Protein AF-A0A133URT4-F1 (afdb_monomer_lite)

InterPro domains:
  IPR041049 Domain of unknown function DUF5615 [PF18480] (5-62)

Radius of gyration: 14.15 Å; chains: 1; bounding box: 37×34×32 Å

Secondary structure (DSSP, 8-state):
---SEEEE-TTS-HHHHHHHHHTT-EEEEGGGTS-TT--HHHHHHHHHHTT--EEES-SSS-GGGGGGEEE---SSHHHHHHHHHHHHHHTT---HHHHHHHHHHHS--

Foldseek 3Di:
DQDLEAEEEPQQDVLLQVVCVVQAGHYDYCVNPDPNPDDLVVVLVV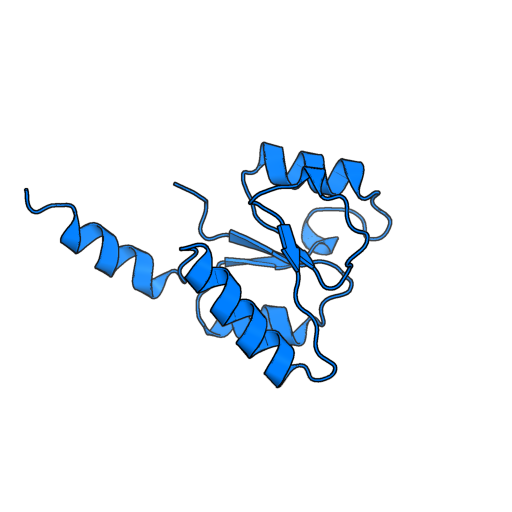CVVNVHAYEDCDPVRDCSSPLSYHHADDDDSVNRNVSSVVSCVVSVNDGPVCVVVVVVVVPPD

Sequence (109 aa):
MMSGRILVDINVPREVCERLEEVGYDVIYLTEVLPGDIEDEEILKWMEDNQTPILTRDKDFPENGGDLKITISSESCVKLTRRALRKLLDKQIFPNPLRGSWNAKKGKV

Structure (mmCIF, N/CA/C/O backbone):
data_AF-A0A133URT4-F1
#
_entry.id   AF-A0A133URT4-F1
#
loop_
_atom_site.group_PDB
_atom_site.id
_atom_site.type_symbol
_atom_site.label_atom_id
_atom_site.label_alt_id
_atom_site.label_comp_id
_atom_site.label_asym_id
_atom_site.label_entity_id
_atom_site.label_seq_id
_atom_site.pdbx_PDB_ins_code
_atom_site.Cartn_x
_atom_site.Cartn_y
_atom_site.Cartn_z
_atom_site.occupancy
_atom_site.B_iso_or_equiv
_atom_site.auth_seq_id
_atom_site.auth_comp_id
_atom_site.auth_asym_id
_atom_site.auth_atom_id
_atom_site.pdbx_PDB_model_num
ATOM 1 N N . MET A 1 1 ? -11.786 14.538 1.646 1.00 43.06 1 MET A N 1
ATOM 2 C CA . MET A 1 1 ? -11.601 13.368 2.537 1.00 43.06 1 MET A CA 1
ATOM 3 C C . MET A 1 1 ? -10.870 12.319 1.726 1.00 43.06 1 MET A C 1
ATOM 5 O O . MET A 1 1 ? -11.394 11.974 0.675 1.00 43.06 1 MET A O 1
ATOM 9 N N . MET A 1 2 ? -9.694 11.863 2.169 1.00 48.53 2 MET A N 1
ATOM 10 C CA . MET A 1 2 ? -8.971 10.770 1.503 1.00 48.53 2 MET A CA 1
ATOM 11 C C . MET A 1 2 ? -9.890 9.546 1.387 1.00 48.53 2 MET A C 1
ATOM 13 O O . MET A 1 2 ? -10.632 9.220 2.328 1.00 48.53 2 MET A O 1
ATOM 17 N N . SER A 1 3 ? -9.925 8.939 0.201 1.00 52.72 3 SER A N 1
ATOM 18 C CA . SER A 1 3 ? -10.644 7.691 -0.042 1.00 52.72 3 SER A CA 1
ATOM 19 C C . SER A 1 3 ? -10.138 6.650 0.966 1.00 52.72 3 SER A C 1
ATOM 21 O O . SER A 1 3 ? -8.972 6.651 1.346 1.00 52.72 3 SER A O 1
ATOM 23 N N . GLY A 1 4 ? -11.012 5.785 1.487 1.00 63.03 4 GLY A N 1
ATOM 24 C CA . GLY A 1 4 ? -10.598 4.718 2.420 1.00 63.03 4 GLY A CA 1
ATOM 25 C C . GLY A 1 4 ? -9.801 3.597 1.741 1.00 63.03 4 GLY A C 1
ATOM 26 O O . GLY A 1 4 ? -9.729 2.501 2.290 1.00 63.03 4 GLY A O 1
ATOM 27 N N . ARG A 1 5 ? -9.296 3.872 0.534 1.00 84.44 5 ARG A N 1
ATOM 28 C CA . ARG A 1 5 ? -8.739 2.939 -0.429 1.00 84.44 5 ARG A CA 1
ATOM 29 C C . ARG A 1 5 ? -7.224 3.041 -0.397 1.00 84.44 5 ARG A C 1
ATOM 31 O O . ARG A 1 5 ? -6.698 4.145 -0.306 1.00 84.44 5 ARG A O 1
ATOM 38 N N . ILE A 1 6 ? -6.537 1.909 -0.414 1.00 89.56 6 ILE A N 1
ATOM 39 C CA . ILE A 1 6 ? -5.081 1.826 -0.286 1.00 89.56 6 ILE A CA 1
ATOM 40 C C . ILE A 1 6 ? -4.558 0.979 -1.434 1.00 89.56 6 ILE A C 1
ATOM 42 O O . ILE A 1 6 ? -4.995 -0.155 -1.618 1.00 89.56 6 ILE A O 1
ATOM 46 N N . LEU A 1 7 ? -3.607 1.524 -2.179 1.00 91.62 7 LEU A N 1
ATOM 47 C CA . LEU A 1 7 ? -2.849 0.782 -3.172 1.00 91.62 7 LEU A CA 1
ATOM 48 C C . LEU A 1 7 ? -1.757 -0.020 -2.462 1.00 91.62 7 LEU A C 1
ATOM 50 O O . LEU A 1 7 ? -1.101 0.495 -1.560 1.00 91.62 7 LEU A O 1
ATOM 54 N N . VAL A 1 8 ? -1.542 -1.272 -2.838 1.00 91.62 8 VAL A N 1
ATOM 55 C CA . VAL A 1 8 ? -0.507 -2.117 -2.242 1.00 91.62 8 VAL A CA 1
ATOM 56 C C . VAL A 1 8 ? 0.485 -2.540 -3.307 1.00 91.62 8 VAL A C 1
ATOM 58 O O . VAL A 1 8 ? 0.115 -3.139 -4.311 1.00 91.62 8 VAL A O 1
ATOM 61 N N . ASP A 1 9 ? 1.748 -2.214 -3.062 1.00 90.25 9 ASP A N 1
ATOM 62 C CA . ASP A 1 9 ? 2.872 -2.481 -3.952 1.00 90.25 9 ASP A CA 1
ATOM 63 C C . ASP A 1 9 ? 3.142 -3.986 -4.137 1.00 90.25 9 ASP A C 1
ATOM 65 O O . ASP A 1 9 ? 2.910 -4.794 -3.232 1.00 90.25 9 ASP A O 1
ATOM 69 N N . ILE A 1 10 ? 3.729 -4.354 -5.278 1.00 88.94 10 ILE A N 1
ATOM 70 C CA . ILE A 1 10 ? 4.086 -5.737 -5.627 1.00 88.94 10 ILE A CA 1
ATOM 71 C C . ILE A 1 10 ? 5.047 -6.373 -4.620 1.00 88.94 10 ILE A C 1
ATOM 73 O O . ILE A 1 10 ? 5.003 -7.578 -4.373 1.00 88.94 10 ILE A O 1
ATOM 77 N N . ASN A 1 11 ? 5.885 -5.563 -3.972 1.00 87.56 11 ASN A N 1
ATOM 78 C CA . ASN A 1 11 ? 6.850 -6.045 -2.987 1.00 87.56 11 ASN A CA 1
ATOM 79 C C . ASN A 1 11 ? 6.203 -6.419 -1.644 1.00 87.56 11 ASN A C 1
ATOM 81 O O . ASN A 1 11 ? 6.844 -7.040 -0.780 1.00 87.56 11 ASN A O 1
ATOM 85 N N . VAL A 1 12 ? 4.940 -6.038 -1.433 1.00 88.25 12 VAL A N 1
ATOM 86 C CA . VAL A 1 12 ? 4.151 -6.421 -0.264 1.00 88.25 12 VAL A CA 1
ATOM 87 C C . VAL A 1 12 ? 3.472 -7.772 -0.536 1.00 88.25 12 VAL A C 1
ATOM 89 O O . VAL A 1 12 ? 2.790 -7.928 -1.548 1.00 88.25 12 VAL A O 1
ATOM 92 N N . PRO A 1 13 ? 3.615 -8.767 0.364 1.00 90.88 13 PRO A N 1
ATOM 93 C CA . PRO A 1 13 ? 2.960 -10.061 0.194 1.00 90.88 13 PRO A CA 1
ATOM 94 C C . PRO A 1 13 ? 1.434 -9.942 0.124 1.00 90.88 13 PRO A C 1
ATOM 96 O O . PRO A 1 13 ? 0.832 -9.231 0.932 1.00 90.88 13 PRO A O 1
ATOM 99 N N . ARG A 1 14 ? 0.802 -10.718 -0.764 1.00 88.38 14 ARG A N 1
ATOM 100 C CA . ARG A 1 14 ? -0.660 -10.716 -0.956 1.00 88.38 14 ARG A CA 1
ATOM 101 C C . ARG A 1 14 ? -1.448 -11.036 0.321 1.00 88.38 14 ARG A C 1
ATOM 103 O O . ARG A 1 14 ? -2.456 -10.396 0.583 1.00 88.38 14 ARG A O 1
ATOM 110 N N . GLU A 1 15 ? -0.907 -11.897 1.186 1.00 89.56 15 GLU A N 1
ATOM 111 C CA . GLU A 1 15 ? -1.460 -12.208 2.519 1.00 89.56 15 GLU A CA 1
ATOM 112 C C . GLU A 1 15 ? -1.643 -10.952 3.399 1.00 89.56 15 GLU A C 1
ATOM 114 O O . GLU A 1 15 ? -2.525 -10.890 4.255 1.00 89.56 15 GLU A O 1
ATOM 119 N N . VAL A 1 16 ? -0.803 -9.922 3.223 1.00 87.69 16 VAL A N 1
ATOM 120 C CA . VAL A 1 16 ? -0.969 -8.648 3.938 1.00 87.69 16 VAL A CA 1
ATOM 121 C C . VAL A 1 16 ? -2.188 -7.893 3.408 1.00 87.69 16 VAL A C 1
ATOM 123 O O . VAL A 1 16 ? -2.898 -7.305 4.218 1.00 87.69 16 VAL A O 1
ATOM 126 N N . CYS A 1 17 ? -2.445 -7.935 2.096 1.00 88.56 17 CYS A N 1
ATOM 127 C CA . CYS A 1 17 ? -3.624 -7.326 1.471 1.00 88.56 17 CYS A CA 1
ATOM 128 C C . CYS A 1 17 ? -4.901 -7.996 1.974 1.00 88.56 17 CYS A C 1
ATOM 130 O O . CYS A 1 17 ? -5.758 -7.316 2.528 1.00 88.56 17 CYS A O 1
ATOM 132 N N . GLU A 1 18 ? -4.957 -9.327 1.897 1.00 88.31 18 GLU A N 1
ATOM 133 C CA . GLU A 1 18 ? -6.101 -10.138 2.338 1.00 88.31 18 GLU A CA 1
ATOM 134 C C . GLU A 1 18 ? -6.464 -9.832 3.798 1.00 88.31 18 GLU A C 1
ATOM 136 O O . GLU A 1 18 ? -7.613 -9.559 4.130 1.00 88.31 18 GLU A O 1
ATOM 141 N N . ARG A 1 19 ? -5.463 -9.750 4.683 1.00 87.56 19 ARG A N 1
ATOM 142 C CA . ARG A 1 19 ? -5.687 -9.379 6.089 1.00 87.56 19 ARG A CA 1
ATOM 143 C C . ARG A 1 19 ? -6.166 -7.944 6.285 1.00 87.56 19 ARG A C 1
ATOM 145 O O . ARG A 1 19 ? -6.862 -7.666 7.258 1.00 87.56 19 ARG A O 1
ATOM 152 N N . LEU A 1 20 ? -5.741 -7.002 5.445 1.00 86.00 20 LEU A N 1
ATOM 153 C CA . LEU A 1 20 ? -6.224 -5.621 5.523 1.00 86.00 20 LEU A CA 1
ATOM 154 C C . LEU A 1 20 ? -7.688 -5.539 5.070 1.00 86.00 20 LEU A C 1
ATOM 156 O O . LEU A 1 20 ? -8.483 -4.860 5.726 1.00 86.00 20 LEU A O 1
ATOM 160 N N . GLU A 1 21 ? -8.052 -6.277 4.023 1.00 87.31 21 GLU A N 1
ATOM 161 C CA . GLU A 1 21 ? -9.433 -6.421 3.551 1.00 87.31 21 GLU A CA 1
ATOM 162 C C . GLU A 1 21 ? -10.333 -7.076 4.605 1.00 87.31 21 GLU A C 1
ATOM 164 O O . GLU A 1 21 ? -11.404 -6.550 4.900 1.00 87.31 21 GLU A O 1
ATOM 169 N N . GLU A 1 22 ? -9.878 -8.155 5.256 1.00 85.94 22 GLU A N 1
ATOM 170 C CA . GLU A 1 22 ? -10.588 -8.812 6.369 1.00 85.94 22 GLU A CA 1
ATOM 171 C C . GLU A 1 22 ? -10.900 -7.842 7.522 1.00 85.94 22 GLU A C 1
ATOM 173 O O . GLU A 1 22 ? -11.937 -7.942 8.179 1.00 85.94 22 GLU A O 1
ATOM 178 N N . VAL A 1 23 ? -10.010 -6.875 7.766 1.00 81.75 23 VAL A N 1
ATOM 179 C CA . VAL A 1 23 ? -10.175 -5.832 8.795 1.00 81.75 23 VAL A CA 1
ATOM 180 C C . VAL A 1 23 ? -11.058 -4.669 8.301 1.00 81.75 23 VAL A C 1
ATOM 182 O O . VAL A 1 23 ? -11.434 -3.786 9.077 1.00 81.75 23 VAL A O 1
ATOM 185 N N . GLY A 1 24 ? -11.456 -4.682 7.029 1.00 81.25 24 GLY A N 1
ATOM 186 C CA . GLY A 1 24 ? -12.400 -3.745 6.429 1.00 81.25 24 GLY A CA 1
ATOM 187 C C . GLY A 1 24 ? -11.752 -2.545 5.742 1.00 81.25 24 GLY A C 1
ATOM 188 O O . GLY A 1 24 ? -12.428 -1.529 5.563 1.00 81.25 24 GLY A O 1
ATOM 189 N N . TYR A 1 25 ? -10.465 -2.610 5.396 1.00 83.50 25 TYR A N 1
ATOM 190 C CA . TYR A 1 25 ? -9.862 -1.636 4.485 1.00 83.50 25 TYR A CA 1
ATOM 191 C C . TYR A 1 25 ? -10.275 -1.925 3.039 1.00 83.50 25 TYR A C 1
ATOM 193 O O . TYR A 1 25 ? -10.474 -3.074 2.664 1.00 83.50 25 TYR A O 1
ATOM 201 N N . ASP A 1 26 ? -10.404 -0.873 2.232 1.00 88.12 26 ASP A N 1
ATOM 202 C CA . ASP A 1 26 ? -10.548 -1.005 0.782 1.00 88.12 26 ASP A CA 1
ATOM 203 C C . ASP A 1 26 ? -9.127 -1.061 0.206 1.00 88.12 26 ASP A C 1
ATOM 205 O O . ASP A 1 26 ? -8.347 -0.123 0.377 1.00 88.12 26 ASP A O 1
ATOM 209 N N . VAL A 1 27 ? -8.740 -2.199 -0.359 1.00 91.06 27 VAL A N 1
ATOM 210 C CA . VAL A 1 27 ? -7.365 -2.472 -0.783 1.00 91.06 27 VAL A CA 1
ATOM 211 C C . VAL A 1 27 ? -7.371 -2.780 -2.272 1.00 91.06 27 VAL A C 1
ATOM 213 O O . VAL A 1 27 ? -8.267 -3.454 -2.765 1.00 91.06 27 VAL A O 1
ATOM 216 N N . ILE A 1 28 ? -6.384 -2.254 -2.990 1.00 92.31 28 ILE A N 1
ATOM 217 C CA . ILE A 1 28 ? -6.135 -2.567 -4.396 1.00 92.31 28 ILE A CA 1
ATOM 218 C C . ILE A 1 28 ? -4.696 -3.034 -4.505 1.00 92.31 28 ILE A C 1
ATOM 220 O O . ILE A 1 28 ? -3.785 -2.314 -4.091 1.00 92.31 28 ILE A O 1
ATOM 224 N N . TYR A 1 29 ? -4.470 -4.212 -5.071 1.00 92.69 29 TYR A N 1
ATOM 225 C CA . TYR A 1 29 ? -3.110 -4.644 -5.366 1.00 92.69 29 TYR A CA 1
ATOM 226 C C . TYR A 1 29 ? -2.624 -3.970 -6.652 1.00 92.69 29 TYR A C 1
ATOM 228 O O . TYR A 1 29 ? -3.384 -3.864 -7.611 1.00 92.69 29 TYR A O 1
ATOM 236 N N . LEU A 1 30 ? -1.372 -3.500 -6.693 1.00 91.25 30 LEU A N 1
ATOM 237 C CA . LEU A 1 30 ? -0.856 -2.665 -7.787 1.00 91.25 30 LEU A CA 1
ATOM 238 C C . LEU A 1 30 ? -1.150 -3.259 -9.172 1.00 91.25 30 LEU A C 1
ATOM 240 O O . LEU A 1 30 ? -1.643 -2.561 -10.056 1.00 91.25 30 LEU A O 1
ATOM 244 N N . THR A 1 31 ? -0.935 -4.568 -9.319 1.00 91.62 31 THR A N 1
ATOM 245 C CA . THR A 1 31 ? -1.102 -5.285 -10.590 1.00 91.62 31 THR A CA 1
ATOM 246 C C . THR A 1 31 ? -2.551 -5.459 -11.049 1.00 91.62 31 THR A C 1
ATOM 248 O O . THR A 1 31 ? -2.796 -5.956 -12.145 1.00 91.62 31 THR A O 1
ATOM 251 N N . GLU A 1 32 ? -3.529 -5.075 -10.228 1.00 90.38 32 GLU A N 1
ATOM 252 C CA . GLU A 1 32 ? -4.955 -5.112 -10.576 1.00 90.38 32 GLU A CA 1
ATOM 253 C C . GLU A 1 32 ? -5.392 -3.857 -11.343 1.00 90.38 32 GLU A C 1
ATOM 255 O O . GLU A 1 32 ? -6.435 -3.866 -11.996 1.00 90.38 32 GLU A O 1
ATOM 260 N N . VAL A 1 33 ? -4.602 -2.780 -11.272 1.00 90.44 33 VAL A N 1
ATOM 261 C CA . VAL A 1 33 ? -4.905 -1.482 -11.898 1.00 90.44 33 VAL A CA 1
ATOM 262 C C . VAL A 1 33 ? -3.792 -0.967 -12.804 1.00 90.44 33 VAL A C 1
ATOM 264 O O . VAL A 1 33 ? -4.068 -0.176 -13.704 1.00 90.44 33 VAL A O 1
ATOM 267 N N . LEU A 1 34 ? -2.556 -1.416 -12.591 1.00 89.81 34 LEU A N 1
ATOM 268 C CA . LEU A 1 34 ? -1.384 -1.060 -13.381 1.00 89.81 34 LEU A CA 1
ATOM 269 C C . LEU A 1 34 ? -0.633 -2.336 -13.806 1.00 89.81 34 LEU A C 1
ATOM 271 O O . LEU A 1 34 ? -0.735 -3.359 -13.131 1.00 89.81 34 LEU A O 1
ATOM 275 N N . PRO A 1 35 ? 0.113 -2.321 -14.921 1.00 87.81 35 PRO A N 1
ATOM 276 C CA . PRO A 1 35 ? 1.049 -3.390 -15.269 1.00 87.81 35 PRO A CA 1
ATOM 277 C C . PRO A 1 35 ? 2.065 -3.677 -14.149 1.00 87.81 35 PRO A C 1
ATOM 279 O O . PRO A 1 35 ? 2.396 -2.805 -13.354 1.00 87.81 35 PRO A O 1
ATOM 282 N N . GLY A 1 36 ? 2.575 -4.910 -14.076 1.00 79.62 36 GLY A N 1
ATOM 283 C CA . GLY A 1 36 ? 3.552 -5.304 -13.045 1.00 79.62 36 GLY A CA 1
ATOM 284 C C . GLY A 1 36 ? 4.977 -4.792 -13.275 1.00 79.62 36 GLY A C 1
ATOM 285 O O . GLY A 1 36 ? 5.807 -4.913 -12.382 1.00 79.62 36 GLY A O 1
ATOM 286 N N . ASP A 1 37 ? 5.247 -4.248 -14.457 1.00 85.00 37 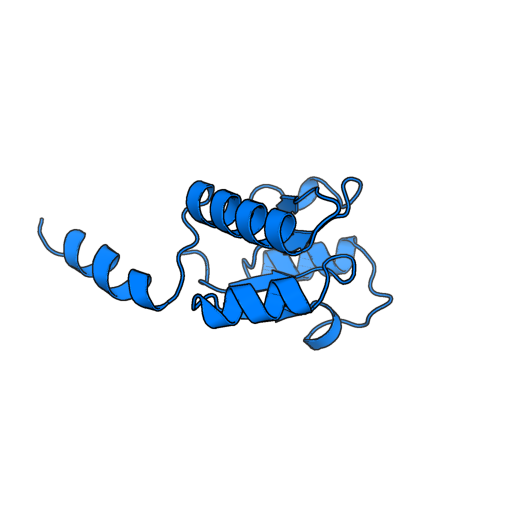ASP A N 1
ATOM 287 C CA . ASP A 1 37 ? 6.501 -3.634 -14.901 1.00 85.00 37 ASP A CA 1
ATOM 288 C C . ASP A 1 37 ? 6.399 -2.102 -15.017 1.00 85.00 37 ASP A C 1
ATOM 290 O O . ASP A 1 37 ? 7.240 -1.471 -15.652 1.00 85.00 37 ASP A O 1
ATOM 294 N N . ILE A 1 38 ? 5.364 -1.514 -14.410 1.00 88.50 38 ILE A N 1
ATOM 295 C CA . ILE A 1 38 ? 5.129 -0.070 -14.372 1.00 88.50 38 ILE A CA 1
ATOM 296 C C . ILE A 1 38 ? 6.279 0.667 -13.658 1.00 88.50 38 ILE A C 1
ATOM 298 O O . ILE A 1 38 ? 6.809 0.190 -12.653 1.00 88.50 38 ILE A O 1
ATOM 302 N N . GLU A 1 39 ? 6.648 1.847 -14.157 1.00 88.19 39 GLU A N 1
ATOM 303 C CA . GLU A 1 39 ? 7.658 2.701 -13.525 1.00 88.19 39 GLU A CA 1
ATOM 304 C C . GLU A 1 39 ? 7.084 3.470 -12.321 1.00 88.19 39 GLU A C 1
ATOM 306 O O . GLU A 1 39 ? 5.918 3.876 -12.314 1.00 88.19 39 GLU A O 1
ATOM 311 N N . ASP A 1 40 ? 7.921 3.740 -11.313 1.00 85.75 40 ASP A N 1
ATOM 312 C CA . ASP A 1 40 ? 7.526 4.448 -10.086 1.00 85.75 40 ASP A CA 1
ATOM 313 C C . ASP A 1 40 ? 6.85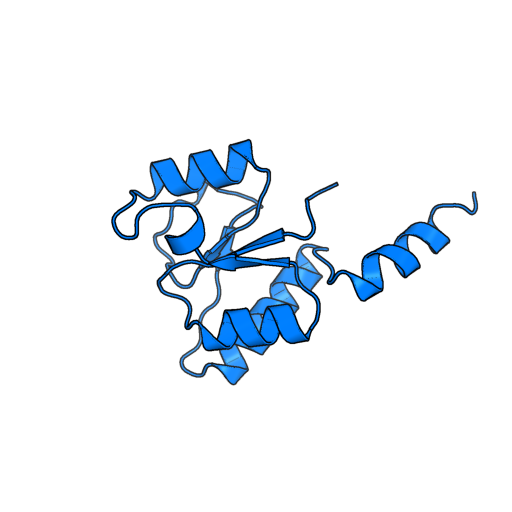9 5.807 -10.354 1.00 85.75 40 ASP A C 1
ATOM 315 O O . ASP A 1 40 ? 5.935 6.200 -9.642 1.00 85.75 40 ASP A O 1
ATOM 319 N N . GLU A 1 41 ? 7.288 6.524 -11.396 1.00 87.62 41 GLU A N 1
ATOM 320 C CA . GLU A 1 41 ? 6.718 7.816 -11.799 1.00 87.62 41 GLU A CA 1
ATOM 321 C C . GLU A 1 41 ? 5.248 7.698 -12.222 1.00 87.62 41 GLU A C 1
ATOM 323 O O . GLU A 1 41 ? 4.420 8.552 -11.889 1.00 87.62 41 GLU A O 1
ATOM 328 N N . GLU A 1 42 ? 4.893 6.613 -12.908 1.00 89.38 42 GLU A N 1
ATOM 329 C CA . GLU A 1 42 ? 3.519 6.352 -13.330 1.00 89.38 42 GLU A CA 1
ATOM 330 C C . GLU A 1 42 ? 2.654 5.885 -12.154 1.00 89.38 42 GLU A C 1
ATOM 332 O O . GLU A 1 42 ? 1.495 6.300 -12.041 1.00 89.38 42 GLU A O 1
ATOM 337 N N . ILE A 1 43 ? 3.225 5.103 -11.227 1.00 89.69 43 ILE A N 1
ATOM 338 C CA . ILE A 1 43 ? 2.565 4.744 -9.962 1.00 89.69 43 ILE A CA 1
ATOM 339 C C . ILE A 1 43 ? 2.241 6.013 -9.165 1.00 89.69 43 ILE A C 1
ATOM 341 O O . ILE A 1 43 ? 1.114 6.180 -8.696 1.00 89.69 43 ILE A O 1
ATOM 345 N N . LEU A 1 44 ? 3.203 6.930 -9.033 1.00 88.31 44 LEU A N 1
ATOM 346 C CA . LEU A 1 44 ? 3.028 8.194 -8.317 1.00 88.31 44 L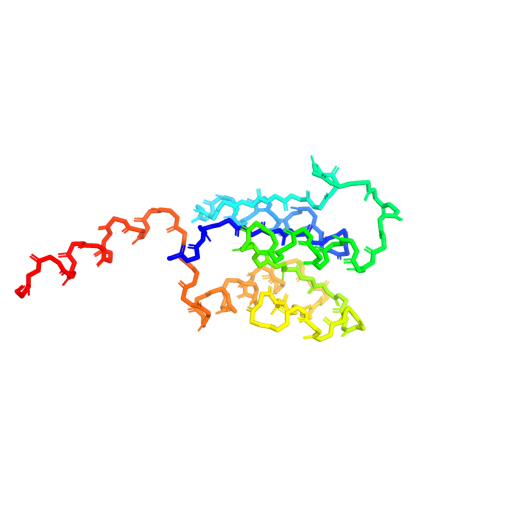EU A CA 1
ATOM 347 C C . LEU A 1 44 ? 1.930 9.050 -8.927 1.00 88.31 44 LEU A C 1
ATOM 349 O O . LEU A 1 44 ? 1.037 9.505 -8.212 1.00 88.31 44 LEU A O 1
ATOM 353 N N . LYS A 1 45 ? 1.954 9.217 -10.250 1.00 88.00 45 LYS A N 1
ATOM 354 C CA . LYS A 1 45 ? 0.912 9.953 -10.959 1.00 88.00 45 LYS A CA 1
ATOM 355 C C . LYS A 1 45 ? -0.466 9.344 -10.702 1.00 88.00 45 LYS A C 1
ATOM 357 O O . LYS A 1 45 ? -1.407 10.065 -10.383 1.00 88.00 45 LYS A O 1
ATOM 362 N N . TRP A 1 46 ? -0.582 8.016 -10.759 1.00 90.31 46 TRP A N 1
ATOM 363 C CA . TRP A 1 46 ? -1.835 7.331 -10.449 1.00 90.31 46 TRP A CA 1
ATOM 364 C C . TRP A 1 46 ? -2.282 7.583 -9.003 1.00 90.31 46 TRP A C 1
ATOM 366 O O . TRP A 1 46 ? -3.460 7.861 -8.764 1.00 90.31 46 TRP A O 1
ATOM 376 N N . MET A 1 47 ? -1.365 7.518 -8.033 1.00 89.00 47 MET A N 1
ATOM 377 C CA . MET A 1 47 ? -1.661 7.798 -6.624 1.00 89.00 47 MET A CA 1
ATOM 378 C C . MET A 1 47 ? -2.179 9.223 -6.421 1.00 89.00 47 MET A C 1
ATOM 380 O O . MET A 1 47 ? -3.145 9.417 -5.681 1.00 89.00 47 MET A O 1
ATOM 384 N N . GLU A 1 48 ? -1.554 10.209 -7.065 1.00 86.94 48 GLU A N 1
ATOM 385 C CA . GLU A 1 48 ? -1.934 11.620 -6.993 1.00 86.94 48 GLU A CA 1
ATOM 386 C C . GLU A 1 48 ? -3.294 11.872 -7.650 1.00 86.94 48 GLU A C 1
ATOM 388 O O . GLU A 1 48 ? -4.187 12.433 -7.005 1.00 86.94 48 GLU A O 1
ATOM 393 N N . ASP A 1 49 ? -3.488 11.385 -8.878 1.00 88.44 49 ASP A N 1
ATOM 394 C CA . ASP A 1 49 ? -4.733 11.524 -9.641 1.00 88.44 49 ASP A CA 1
ATOM 395 C C . ASP A 1 49 ? -5.923 10.896 -8.891 1.00 88.44 49 ASP A C 1
ATOM 397 O O . ASP A 1 49 ? -7.027 11.445 -8.873 1.00 88.44 49 ASP A O 1
ATOM 401 N N . ASN A 1 50 ? -5.694 9.766 -8.211 1.00 87.50 50 ASN A N 1
ATOM 402 C CA . ASN A 1 50 ? -6.722 9.037 -7.463 1.00 87.50 50 ASN A CA 1
ATOM 403 C C . ASN A 1 50 ? -6.756 9.375 -5.963 1.00 87.50 50 ASN A C 1
ATOM 405 O O . ASN A 1 50 ? -7.561 8.791 -5.228 1.00 87.50 50 ASN A O 1
ATOM 409 N N . GLN A 1 51 ? -5.886 10.272 -5.482 1.00 85.81 51 GLN A N 1
ATOM 410 C CA . GLN A 1 51 ? -5.711 10.599 -4.058 1.00 85.81 51 GLN A CA 1
ATOM 411 C C . GLN A 1 51 ? -5.635 9.346 -3.162 1.00 85.81 51 GLN A C 1
ATOM 413 O O . GLN A 1 51 ? -6.256 9.283 -2.095 1.00 85.81 51 GLN A O 1
ATOM 418 N N . THR A 1 52 ? -4.917 8.325 -3.635 1.00 88.50 52 THR A N 1
ATOM 419 C CA . THR A 1 52 ? -4.882 6.981 -3.048 1.00 88.50 52 THR A CA 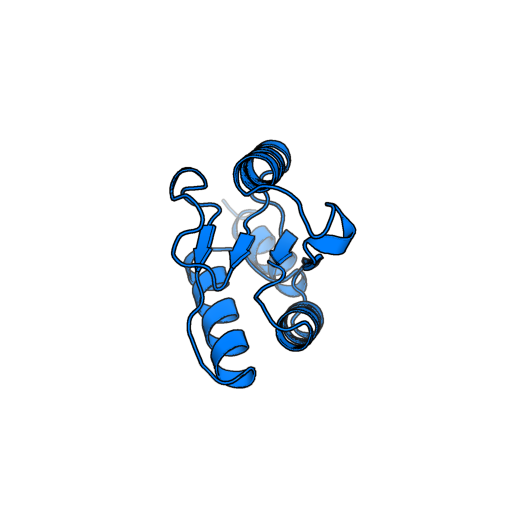1
ATOM 420 C C . THR A 1 52 ? -3.477 6.681 -2.518 1.00 88.50 52 THR A C 1
ATOM 422 O O . THR A 1 52 ? -2.525 6.665 -3.296 1.00 88.50 52 THR A O 1
ATOM 425 N N . PRO A 1 53 ? -3.312 6.450 -1.203 1.00 88.88 53 PRO A N 1
ATOM 426 C CA . PRO A 1 53 ? -2.017 6.136 -0.619 1.00 88.88 53 PRO A CA 1
ATOM 427 C C . PRO A 1 53 ? -1.512 4.755 -1.036 1.00 88.88 53 PRO A C 1
ATOM 429 O O . PRO A 1 53 ? -2.302 3.818 -1.149 1.00 88.88 53 PRO A O 1
ATOM 432 N N . ILE A 1 54 ? -0.191 4.618 -1.175 1.00 90.56 54 ILE A N 1
ATOM 433 C CA . ILE A 1 54 ? 0.478 3.343 -1.434 1.00 90.56 54 ILE A CA 1
ATOM 434 C C . ILE A 1 54 ? 1.117 2.778 -0.167 1.00 90.56 54 ILE A C 1
ATOM 436 O O . ILE A 1 54 ? 1.852 3.458 0.553 1.00 90.56 54 ILE A O 1
ATOM 440 N N . LEU A 1 55 ? 0.871 1.499 0.086 1.00 90.06 55 LEU A N 1
ATOM 441 C CA . LEU A 1 55 ? 1.592 0.677 1.041 1.00 90.06 55 LEU A CA 1
ATOM 442 C C . LEU A 1 55 ? 2.721 -0.047 0.306 1.00 90.06 55 LEU A C 1
ATOM 444 O O . LEU A 1 55 ? 2.463 -0.947 -0.487 1.00 90.06 55 LEU A O 1
ATOM 448 N N . THR A 1 56 ? 3.967 0.319 0.597 1.00 90.12 56 THR A N 1
ATOM 449 C CA . THR A 1 56 ? 5.147 -0.262 -0.060 1.00 90.12 56 THR A CA 1
ATOM 450 C C . THR A 1 56 ? 6.192 -0.748 0.945 1.00 90.12 56 THR A C 1
ATOM 452 O O . THR A 1 56 ? 6.272 -0.276 2.087 1.00 90.12 56 THR A O 1
ATOM 455 N N . ARG A 1 57 ? 6.985 -1.742 0.535 1.00 86.75 57 ARG A N 1
ATOM 456 C CA . ARG A 1 57 ? 8.213 -2.165 1.231 1.00 86.75 57 ARG A CA 1
ATOM 457 C C . ARG A 1 57 ? 9.466 -1.540 0.634 1.00 86.75 57 ARG A C 1
ATOM 459 O O . ARG A 1 57 ? 10.515 -1.611 1.278 1.00 86.75 57 ARG A O 1
ATOM 466 N N . ASP A 1 58 ? 9.342 -0.942 -0.540 1.00 83.06 58 ASP A N 1
ATOM 467 C CA . ASP A 1 58 ? 10.421 -0.242 -1.195 1.00 83.06 58 ASP A CA 1
ATOM 468 C C . ASP A 1 58 ? 10.716 1.070 -0.450 1.00 83.06 58 ASP A C 1
ATOM 470 O O . ASP A 1 58 ? 9.834 1.877 -0.127 1.00 83.06 58 ASP A O 1
ATOM 474 N N . LYS A 1 59 ? 11.982 1.226 -0.071 1.00 75.88 59 LYS A N 1
ATOM 475 C CA . LYS A 1 59 ? 12.470 2.433 0.597 1.00 75.88 59 LYS A CA 1
ATOM 476 C C . LYS A 1 59 ? 12.831 3.503 -0.422 1.00 75.88 59 LYS A C 1
ATOM 478 O O . LYS A 1 59 ? 12.627 4.678 -0.110 1.00 75.88 59 LYS A O 1
ATOM 483 N N . ASP A 1 60 ? 13.303 3.071 -1.585 1.00 77.50 60 ASP A N 1
ATOM 484 C CA . ASP A 1 60 ? 13.825 3.893 -2.667 1.00 77.50 60 ASP A CA 1
ATOM 485 C C . ASP A 1 60 ? 12.696 4.454 -3.542 1.00 77.50 60 ASP A C 1
ATOM 487 O O . ASP A 1 60 ? 12.915 5.444 -4.237 1.00 77.50 60 ASP A O 1
ATOM 491 N N . PHE A 1 61 ? 11.471 3.919 -3.404 1.00 78.75 61 PHE A N 1
ATOM 492 C CA . PHE A 1 61 ? 10.259 4.488 -4.002 1.00 78.75 61 PHE A CA 1
ATOM 493 C C . PHE A 1 61 ? 10.207 6.009 -3.770 1.00 78.75 61 PHE A C 1
ATOM 495 O O . PHE A 1 61 ? 10.388 6.438 -2.621 1.00 78.75 61 PHE A O 1
ATOM 502 N N . PRO A 1 62 ? 9.953 6.856 -4.779 1.00 75.06 62 PRO A N 1
ATOM 503 C CA . PRO A 1 62 ? 10.297 8.268 -4.671 1.00 75.06 62 PRO A CA 1
ATOM 504 C C . PRO A 1 62 ? 9.525 8.988 -3.557 1.00 75.06 62 PRO A C 1
ATOM 506 O O . PRO A 1 62 ? 8.336 8.752 -3.321 1.00 75.06 62 PRO A O 1
ATOM 509 N N . GLU A 1 63 ? 10.203 9.897 -2.848 1.00 65.44 63 GLU A N 1
ATOM 510 C CA . GLU A 1 63 ? 9.588 10.685 -1.765 1.00 65.44 63 GLU A CA 1
ATOM 511 C C . GLU A 1 63 ? 8.539 11.685 -2.268 1.00 65.44 63 GLU A C 1
ATOM 513 O O . GLU A 1 63 ? 7.740 12.182 -1.477 1.00 65.44 63 GLU A O 1
ATOM 518 N N . ASN A 1 64 ? 8.494 11.926 -3.580 1.00 61.78 64 ASN A N 1
ATOM 519 C CA . ASN A 1 64 ? 7.554 12.828 -4.244 1.00 61.78 64 ASN A CA 1
ATOM 520 C C . ASN A 1 64 ? 6.089 12.439 -3.977 1.00 61.78 64 ASN A C 1
ATOM 522 O O . ASN A 1 64 ? 5.230 13.310 -3.933 1.00 61.78 64 ASN A O 1
ATOM 526 N N . GLY A 1 65 ? 5.818 11.159 -3.684 1.00 57.41 65 GLY A N 1
ATOM 527 C CA . GLY A 1 65 ? 4.501 10.689 -3.238 1.00 57.41 65 GLY A CA 1
ATOM 528 C C . GLY A 1 65 ? 4.068 11.214 -1.862 1.00 57.41 65 GLY A C 1
ATOM 529 O O . GLY A 1 65 ? 2.945 10.950 -1.431 1.00 57.41 65 GLY A O 1
ATOM 530 N N . GLY A 1 66 ? 4.938 11.937 -1.148 1.00 68.94 66 GLY A N 1
ATOM 531 C CA . GLY A 1 66 ? 4.629 12.712 0.051 1.00 68.94 66 GLY A CA 1
ATOM 532 C C . GLY A 1 66 ? 3.789 11.955 1.083 1.00 68.94 66 GLY A C 1
ATOM 533 O O . GLY A 1 66 ? 4.122 10.847 1.514 1.00 68.94 66 GLY A O 1
ATOM 534 N N . ASP A 1 67 ? 2.660 12.552 1.473 1.00 70.50 67 ASP A N 1
ATOM 535 C CA . ASP A 1 67 ? 1.741 11.992 2.468 1.00 70.50 67 ASP A CA 1
ATOM 536 C C . ASP A 1 67 ? 0.997 10.727 2.009 1.00 70.50 67 ASP A C 1
ATOM 538 O O . ASP A 1 67 ? 0.435 10.020 2.854 1.00 70.50 67 ASP A O 1
ATOM 542 N N . LEU A 1 68 ? 1.027 10.401 0.716 1.00 77.94 68 LEU A N 1
ATOM 543 C CA . LEU A 1 68 ? 0.419 9.196 0.152 1.00 77.94 68 LEU A CA 1
ATOM 544 C C . LEU A 1 68 ? 1.342 7.971 0.267 1.00 77.94 68 LEU A C 1
ATOM 546 O O . LEU A 1 68 ? 0.860 6.844 0.202 1.00 77.94 68 LEU A O 1
ATOM 550 N N . LYS A 1 69 ? 2.646 8.145 0.515 1.00 84.12 69 LYS A N 1
ATOM 551 C CA . LYS A 1 69 ? 3.583 7.027 0.715 1.00 84.12 69 LYS A CA 1
ATOM 552 C C . LYS A 1 69 ? 3.488 6.449 2.133 1.00 84.12 69 LYS A C 1
ATOM 554 O O . LYS A 1 69 ? 3.617 7.153 3.142 1.00 84.12 69 LYS A O 1
ATOM 559 N N . ILE A 1 70 ? 3.323 5.128 2.231 1.00 81.25 70 ILE A N 1
ATOM 560 C CA . ILE A 1 70 ? 3.295 4.372 3.489 1.00 81.25 70 ILE A CA 1
ATOM 561 C C . ILE A 1 70 ? 4.305 3.223 3.432 1.00 81.25 70 ILE A C 1
ATOM 563 O O . ILE A 1 70 ? 4.003 2.115 3.000 1.00 81.25 70 ILE A O 1
ATOM 567 N N . THR A 1 71 ? 5.514 3.460 3.940 1.00 82.62 71 THR A N 1
ATOM 568 C CA . THR A 1 71 ? 6.556 2.421 3.968 1.00 82.62 71 THR A CA 1
ATOM 569 C C . THR A 1 71 ? 6.414 1.493 5.174 1.00 82.62 71 THR A C 1
ATOM 571 O O . THR A 1 71 ? 6.405 1.953 6.324 1.00 82.62 71 THR A O 1
ATOM 574 N N . ILE A 1 72 ? 6.392 0.180 4.941 1.00 79.38 72 ILE A N 1
ATOM 575 C CA . ILE A 1 72 ? 6.463 -0.858 5.977 1.00 79.38 72 ILE A CA 1
ATOM 576 C C . ILE A 1 72 ? 7.746 -1.678 5.845 1.00 79.38 72 ILE A C 1
ATOM 578 O O . ILE A 1 72 ? 8.181 -2.023 4.757 1.00 79.38 72 ILE A O 1
ATOM 582 N N . SER A 1 73 ? 8.366 -2.018 6.975 1.00 73.25 73 SER A N 1
ATOM 583 C CA . SER A 1 73 ? 9.553 -2.877 7.001 1.00 73.25 73 SER A CA 1
ATOM 584 C C . SER A 1 73 ? 9.431 -3.935 8.098 1.00 73.25 73 SER A C 1
ATOM 586 O O . SER A 1 73 ? 9.268 -3.612 9.279 1.00 73.25 73 SER A O 1
ATOM 588 N N . SER A 1 74 ? 9.433 -5.212 7.705 1.00 70.19 74 SER A N 1
ATOM 589 C CA . SER A 1 74 ? 9.553 -6.391 8.572 1.00 70.19 74 SER A CA 1
ATOM 590 C C . SER A 1 74 ? 9.748 -7.658 7.729 1.00 70.19 74 SER A C 1
ATOM 592 O O . SER A 1 74 ? 9.413 -7.660 6.546 1.00 70.19 74 SER A O 1
ATOM 594 N N . GLU A 1 75 ? 10.268 -8.722 8.341 1.00 64.50 75 GLU A N 1
ATOM 595 C CA . GLU A 1 75 ? 10.496 -10.017 7.682 1.00 64.50 75 GLU A CA 1
ATOM 596 C C . GLU A 1 75 ? 9.280 -10.951 7.744 1.00 64.50 75 GLU A C 1
ATOM 598 O O . GLU A 1 75 ? 9.135 -11.804 6.879 1.00 64.50 75 GLU A O 1
ATOM 603 N N . SER A 1 76 ? 8.383 -10.797 8.730 1.00 75.50 76 SER A N 1
ATOM 604 C CA . SER A 1 76 ? 7.204 -11.667 8.857 1.00 75.50 76 SER A CA 1
ATOM 605 C C . SER A 1 76 ? 5.902 -10.965 8.479 1.00 75.50 76 SER A C 1
ATOM 607 O O . SER A 1 76 ? 5.661 -9.826 8.890 1.00 75.50 76 SER A O 1
ATOM 609 N N . CYS A 1 77 ? 5.017 -11.673 7.767 1.00 73.62 77 CYS A N 1
ATOM 610 C CA . CYS A 1 77 ? 3.709 -11.165 7.333 1.00 73.62 77 CYS A CA 1
ATOM 611 C C . CYS A 1 77 ? 2.879 -10.620 8.500 1.00 73.62 77 CYS A C 1
ATOM 613 O O . CYS A 1 77 ? 2.337 -9.525 8.416 1.00 73.62 77 CYS A O 1
ATOM 615 N N . VAL A 1 78 ? 2.852 -11.316 9.642 1.00 77.00 78 VAL A N 1
ATOM 616 C CA . VAL A 1 78 ? 2.116 -10.866 10.839 1.00 77.00 78 VAL A CA 1
ATOM 617 C C . VAL A 1 78 ? 2.630 -9.513 11.346 1.00 77.00 78 VAL A C 1
ATOM 619 O O . VAL A 1 78 ? 1.845 -8.637 11.719 1.00 77.00 78 VAL A O 1
ATOM 622 N N . LYS A 1 79 ? 3.954 -9.312 11.366 1.00 78.00 79 LYS A N 1
ATOM 623 C CA . LYS A 1 79 ? 4.551 -8.033 11.775 1.00 78.00 79 LYS A CA 1
ATOM 624 C C . LYS A 1 79 ? 4.323 -6.952 10.716 1.00 78.00 79 LYS A C 1
ATOM 626 O O . LYS A 1 79 ? 4.075 -5.808 11.096 1.00 78.00 79 LYS A O 1
ATOM 631 N N . LEU A 1 80 ? 4.359 -7.305 9.427 1.00 76.75 80 LEU A N 1
ATOM 632 C CA . LEU A 1 80 ? 4.018 -6.402 8.323 1.00 76.75 80 LEU A CA 1
ATOM 633 C C . LEU A 1 80 ? 2.576 -5.903 8.444 1.00 76.75 80 LEU A C 1
ATOM 635 O O . LEU A 1 80 ? 2.380 -4.692 8.489 1.00 76.75 80 LEU A O 1
ATOM 639 N N . THR A 1 81 ? 1.595 -6.795 8.617 1.00 78.69 81 THR A N 1
ATOM 640 C CA . THR A 1 81 ? 0.182 -6.429 8.809 1.00 78.69 81 THR A CA 1
ATOM 641 C C . THR A 1 81 ? 0.009 -5.497 10.009 1.00 78.69 81 THR A C 1
ATOM 643 O O . THR A 1 81 ? -0.589 -4.432 9.882 1.00 78.69 81 THR A O 1
ATOM 646 N N . ARG A 1 82 ? 0.590 -5.826 11.174 1.00 82.94 82 ARG A N 1
ATOM 647 C CA . ARG A 1 82 ? 0.510 -4.952 12.364 1.00 82.94 82 ARG A CA 1
ATOM 648 C C . ARG A 1 82 ? 1.106 -3.566 12.113 1.00 82.94 82 ARG A C 1
ATOM 650 O O . ARG A 1 82 ? 0.570 -2.569 12.593 1.00 82.94 82 ARG A O 1
ATOM 657 N N . ARG A 1 83 ? 2.220 -3.492 11.380 1.00 84.12 83 ARG A 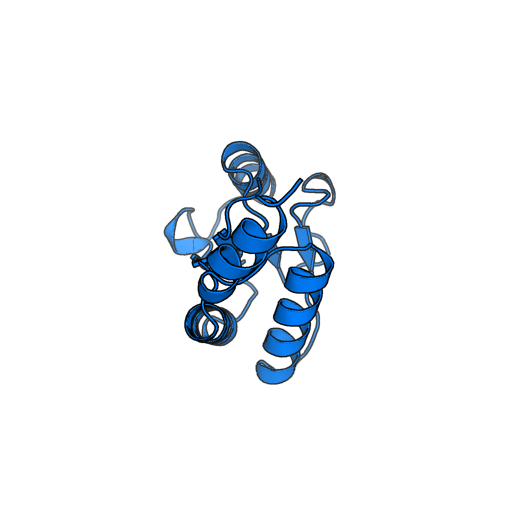N 1
ATOM 658 C CA . ARG A 1 83 ? 2.884 -2.224 11.057 1.00 84.12 83 ARG A CA 1
ATOM 659 C C . ARG A 1 83 ? 2.087 -1.408 10.039 1.00 84.12 83 ARG A C 1
ATOM 661 O O . ARG A 1 83 ? 2.015 -0.192 10.199 1.00 84.12 83 ARG A O 1
ATOM 668 N N . ALA A 1 84 ? 1.477 -2.069 9.054 1.00 81.56 84 ALA A N 1
ATOM 669 C CA . ALA A 1 84 ? 0.573 -1.451 8.090 1.00 81.56 84 ALA A CA 1
ATOM 670 C C . ALA A 1 84 ? -0.625 -0.820 8.808 1.00 81.56 84 ALA A C 1
ATOM 672 O O . ALA A 1 84 ? -0.818 0.388 8.707 1.00 81.56 84 ALA A O 1
ATOM 673 N N . LEU A 1 85 ? -1.332 -1.594 9.641 1.00 85.00 85 LEU A N 1
ATOM 674 C CA . LEU A 1 85 ? -2.460 -1.106 10.444 1.00 85.00 85 LEU A CA 1
ATOM 675 C C . LEU A 1 85 ? -2.091 0.127 11.274 1.00 85.00 85 LEU A C 1
ATOM 677 O O . LEU A 1 85 ? -2.787 1.137 11.229 1.00 85.00 85 LEU A O 1
ATOM 681 N N . ARG A 1 86 ? -0.964 0.079 11.997 1.00 86.00 86 ARG A N 1
ATOM 682 C CA . ARG A 1 86 ? -0.506 1.214 12.807 1.00 86.00 86 ARG A CA 1
ATOM 683 C C . ARG A 1 86 ? -0.287 2.471 11.963 1.00 86.00 86 ARG A C 1
ATOM 685 O O . ARG A 1 86 ? -0.777 3.528 12.331 1.00 86.00 86 ARG A O 1
ATOM 692 N N . LYS A 1 87 ? 0.400 2.355 10.822 1.00 85.00 87 LYS A N 1
ATOM 693 C CA . LYS A 1 87 ? 0.673 3.508 9.951 1.00 85.00 87 LYS A CA 1
ATOM 694 C C . LYS A 1 87 ? -0.582 4.081 9.299 1.00 85.00 87 LYS A C 1
ATOM 696 O O . LYS A 1 87 ? -0.672 5.296 9.154 1.00 85.00 87 LYS A O 1
ATOM 701 N N . LEU A 1 88 ? -1.534 3.229 8.924 1.00 83.81 88 LEU A N 1
ATOM 702 C CA . LEU A 1 88 ? -2.826 3.665 8.393 1.00 83.81 88 LEU A CA 1
ATOM 703 C C . LEU A 1 88 ? -3.597 4.475 9.439 1.00 83.81 88 LEU A C 1
ATOM 705 O O . LEU A 1 88 ? -4.067 5.569 9.138 1.00 83.81 88 LEU A O 1
ATOM 709 N N . LEU A 1 89 ? -3.640 3.992 10.683 1.00 82.75 89 LEU A N 1
ATOM 710 C CA . LEU A 1 89 ? -4.260 4.711 11.798 1.00 82.75 89 LEU A CA 1
ATOM 711 C C . LEU A 1 89 ? -3.542 6.028 12.122 1.00 82.75 89 LEU A C 1
ATOM 713 O O . LEU A 1 89 ? -4.214 7.043 12.298 1.00 82.75 89 LEU A O 1
ATOM 717 N N . ASP A 1 90 ? -2.205 6.040 12.143 1.00 82.56 90 ASP A N 1
ATOM 718 C CA . ASP A 1 90 ? -1.407 7.259 12.355 1.00 82.56 90 ASP A CA 1
ATOM 719 C C . ASP A 1 90 ? -1.706 8.320 11.272 1.00 82.56 90 ASP A C 1
ATOM 721 O O . ASP A 1 90 ? -1.736 9.517 11.558 1.00 82.56 90 ASP A O 1
ATOM 725 N N . LYS A 1 91 ? -1.997 7.884 10.035 1.00 78.31 91 LYS A N 1
ATOM 726 C CA . LYS A 1 91 ? -2.426 8.737 8.910 1.00 78.31 91 LYS A CA 1
ATOM 727 C C . LYS A 1 91 ? -3.934 9.016 8.870 1.00 78.31 91 LYS A C 1
ATOM 729 O O . LYS A 1 91 ? -4.410 9.630 7.922 1.00 78.31 91 LYS A O 1
ATOM 734 N N . GLN A 1 92 ? -4.692 8.603 9.888 1.00 81.00 92 GLN A N 1
ATOM 735 C CA . GLN A 1 92 ? -6.151 8.764 9.961 1.00 81.00 92 GLN A CA 1
ATOM 736 C C . GLN A 1 92 ? -6.908 8.104 8.788 1.00 81.00 92 GLN A C 1
ATOM 738 O O . GLN A 1 92 ? -7.995 8.542 8.403 1.00 81.00 92 GLN A O 1
ATOM 743 N N . ILE A 1 93 ? -6.347 7.030 8.227 1.00 78.81 93 ILE A N 1
ATOM 744 C CA . ILE A 1 93 ? -6.993 6.172 7.233 1.00 78.81 93 ILE A CA 1
ATOM 745 C C . ILE A 1 93 ? -7.657 5.023 7.993 1.00 78.81 93 ILE A C 1
ATOM 747 O O . ILE A 1 93 ? -6.993 4.162 8.579 1.00 78.81 93 ILE A O 1
ATOM 751 N N . PHE A 1 94 ? -8.987 5.028 8.008 1.00 77.19 94 PHE A N 1
ATOM 752 C CA . PHE A 1 94 ? -9.787 4.109 8.815 1.00 77.19 94 PHE A CA 1
ATOM 753 C C . PHE A 1 94 ? -10.489 3.052 7.955 1.00 77.19 94 PHE A C 1
ATOM 755 O O . PHE A 1 94 ? -10.953 3.381 6.860 1.00 77.19 94 PHE A O 1
ATOM 762 N N . PRO A 1 95 ? -10.642 1.818 8.470 1.00 72.19 95 PRO A N 1
ATOM 763 C CA . PRO A 1 95 ? -11.430 0.788 7.811 1.00 72.19 95 PRO A CA 1
ATOM 764 C C . PRO A 1 95 ? -12.916 1.181 7.770 1.00 72.19 95 PRO A C 1
ATOM 766 O O . PRO A 1 95 ? -13.423 1.926 8.619 1.00 72.19 95 PRO A O 1
ATOM 769 N N . ASN A 1 96 ? -13.637 0.668 6.776 1.00 62.66 96 ASN A N 1
ATOM 770 C CA . ASN A 1 96 ? -15.009 1.043 6.441 1.00 62.66 96 ASN A CA 1
ATOM 771 C C . ASN A 1 96 ? -16.048 0.865 7.578 1.00 62.66 96 ASN A C 1
ATOM 773 O O . ASN A 1 96 ? -16.946 1.706 7.666 1.00 62.66 96 ASN A O 1
ATOM 777 N N . PRO A 1 97 ? -15.925 -0.085 8.536 1.00 55.66 97 PRO A N 1
ATOM 778 C CA . PRO A 1 97 ? -16.819 -0.127 9.701 1.00 55.66 97 PRO A CA 1
ATOM 779 C C . PRO A 1 97 ? -16.698 1.099 10.629 1.00 55.66 97 PRO A C 1
ATOM 781 O O . PRO A 1 97 ? -17.610 1.381 11.403 1.00 55.66 97 PRO A O 1
ATOM 784 N N . LEU A 1 98 ? -15.594 1.859 10.560 1.00 50.75 98 LEU A N 1
ATOM 785 C CA . LEU A 1 98 ? -15.334 3.028 11.413 1.00 50.75 98 LEU A CA 1
ATOM 786 C C . LEU A 1 98 ? -15.660 4.375 10.748 1.00 50.75 98 LEU A C 1
ATOM 788 O O . LEU A 1 98 ? -15.792 5.379 11.456 1.00 50.75 98 LEU A O 1
ATOM 792 N N . ARG A 1 99 ? -15.882 4.419 9.424 1.00 50.91 99 ARG A N 1
ATOM 793 C CA . ARG A 1 99 ? -16.322 5.646 8.726 1.00 50.91 99 ARG A CA 1
ATOM 794 C C . ARG A 1 99 ? -17.674 6.157 9.246 1.00 50.91 99 ARG A C 1
ATOM 796 O O . ARG A 1 99 ? -17.866 7.367 9.362 1.00 50.91 99 ARG A O 1
ATOM 803 N N . GLY A 1 100 ? -18.581 5.252 9.627 1.00 48.59 100 GLY A N 1
ATOM 804 C CA . GLY A 1 100 ? -19.891 5.603 10.193 1.00 48.59 100 GLY A CA 1
ATOM 805 C C . GLY A 1 100 ? -19.827 6.212 11.603 1.00 48.59 100 GLY A C 1
ATOM 806 O O . GLY A 1 100 ? -20.543 7.169 11.894 1.00 48.59 100 GLY A O 1
ATOM 807 N N . SER A 1 101 ? -18.934 5.719 12.470 1.00 50.03 101 SER A N 1
ATOM 808 C CA . SER A 1 101 ? -18.842 6.160 13.875 1.00 50.03 101 SER A CA 1
ATOM 809 C C . SER A 1 101 ? -18.160 7.530 14.035 1.00 50.03 101 SER A C 1
ATOM 811 O O . SER A 1 101 ? -18.521 8.316 14.912 1.00 50.03 101 SER A O 1
ATOM 813 N N . TRP A 1 102 ? -17.220 7.878 13.145 1.00 48.62 102 TRP A N 1
ATOM 814 C CA . TRP A 1 102 ? -16.564 9.194 13.161 1.00 48.62 102 TRP A CA 1
ATOM 815 C C . TRP A 1 102 ? -17.465 10.318 12.620 1.00 48.62 102 TRP A C 1
ATOM 817 O O . TRP A 1 102 ? -17.505 11.410 13.192 1.00 48.62 102 TRP A O 1
ATOM 827 N N . ASN A 1 103 ? -18.257 10.047 11.574 1.00 48.81 103 ASN A N 1
ATOM 828 C CA . ASN A 1 103 ? -19.224 11.013 11.038 1.00 48.81 103 ASN A CA 1
ATOM 829 C C . ASN A 1 103 ? -20.364 11.323 12.025 1.00 48.81 103 ASN A C 1
ATOM 831 O O . ASN A 1 103 ? -20.841 12.456 12.064 1.00 48.81 103 ASN A O 1
ATOM 835 N N . ALA A 1 104 ? -20.735 10.379 12.897 1.00 50.47 104 ALA A N 1
ATOM 836 C CA . ALA A 1 104 ? -21.728 10.611 13.949 1.00 50.47 104 ALA A CA 1
ATOM 837 C C . ALA A 1 104 ? -21.264 11.614 15.029 1.00 50.47 104 ALA A C 1
ATOM 839 O O . ALA A 1 104 ? -22.098 12.259 15.664 1.00 50.47 104 ALA A O 1
ATOM 840 N N . LYS A 1 105 ? -19.948 11.792 15.230 1.00 49.81 105 LYS A N 1
ATOM 841 C CA . LYS A 1 105 ? -19.401 12.757 16.204 1.00 49.81 105 LYS A CA 1
ATOM 842 C C . LYS A 1 105 ? -19.233 14.177 15.659 1.00 49.81 105 LYS A C 1
ATOM 844 O O . LYS A 1 105 ? -19.164 15.102 16.459 1.00 49.81 105 LYS A O 1
ATOM 849 N N . LYS A 1 106 ? -19.189 14.376 14.336 1.00 49.44 106 LYS A N 1
ATOM 850 C CA . LYS A 1 106 ? -19.072 15.715 13.721 1.00 49.44 106 LYS A CA 1
ATOM 851 C C . LYS A 1 106 ? -20.413 16.379 13.379 1.00 49.44 106 LYS A C 1
ATOM 853 O O . LYS A 1 106 ? -20.413 17.544 13.011 1.00 49.44 106 LYS A O 1
ATOM 858 N N . GLY A 1 107 ? -21.538 15.676 13.531 1.00 45.28 107 GLY A N 1
ATOM 859 C CA . GLY A 1 107 ? -22.891 16.212 13.313 1.00 45.28 107 GLY A CA 1
ATOM 860 C C . GLY A 1 107 ? -23.568 16.816 14.552 1.00 45.28 107 GLY A C 1
ATOM 861 O O . GLY A 1 107 ? -24.772 17.048 14.524 1.00 45.28 107 GLY A O 1
ATOM 862 N N . LYS A 1 108 ? -22.833 17.022 15.652 1.00 44.84 108 LYS A N 1
ATOM 863 C CA . LYS A 1 108 ? -23.322 17.711 16.856 1.00 44.84 108 LYS A CA 1
ATOM 864 C C . LYS A 1 108 ? -22.400 18.873 17.228 1.00 44.84 108 LYS A C 1
ATOM 866 O O . LYS A 1 108 ? -21.706 18.787 18.236 1.00 44.84 108 LYS A O 1
ATOM 871 N N . VAL A 1 109 ? -22.395 19.926 16.414 1.00 43.47 109 VAL A N 1
ATOM 872 C CA . VAL A 1 109 ? -22.238 21.321 16.864 1.00 43.47 109 VAL A CA 1
ATOM 873 C C . VAL A 1 109 ? -23.119 22.176 15.969 1.00 43.47 109 VAL A C 1
ATOM 875 O O . VAL A 1 109 ? -22.995 22.008 14.736 1.00 43.47 109 VAL A O 1
#

pLDDT: mean 78.1, std 14.19, range [43.06, 92.69]

Organism: NCBI:txid1698267